Protein AF-A0AAW3TKX4-F1 (afdb_monomer_lite)

Radius of gyration: 21.55 Å; chains: 1; bounding box: 90×30×49 Å

Secondary structure (DSSP, 8-state):
---------------------TTS-HHHHHHHHHHHHHHHHHHHHHHHHHHTTEEEEEEE-GGGGTSPP--EEEETT-SS-EE--SGGGHHHHHHHHHTT--EEEEEEETTEEEEEEEEEEEETTEEEEEEEEES-GGGS-TT--SSS-------EEEETTEEEEEPPPP----

Sequence (174 aa):
MRLLTILAVGFLVLGCSDEYNPFKNKAEKRAEGFLSKHHSSLEHLIKLAEKGKFELVQWIDEDDGKNLPVNVVSMKGTKKKVEVSDGRLDEFISFAKSKGIKLIWFQYFDGVWFVMKAFSYEDSGKRREGYFSFGNPSKTRICHFGEENMGFAMLNESEKNWFMIKCNIPKTGT

Structure (mmCIF, N/CA/C/O backbone):
data_AF-A0AAW3TKX4-F1
#
_entry.id   AF-A0AAW3TKX4-F1
#
loop_
_atom_site.group_PDB
_atom_site.id
_atom_site.type_symbol
_atom_site.label_atom_id
_atom_site.label_alt_id
_atom_site.label_comp_id
_atom_site.label_asym_id
_atom_site.label_entity_id
_atom_site.label_seq_id
_atom_site.pdbx_PDB_ins_code
_atom_site.Cartn_x
_atom_site.Cartn_y
_atom_site.Cartn_z
_atom_site.occupancy
_atom_site.B_iso_or_equiv
_atom_site.auth_seq_id
_atom_site.auth_comp_id
_atom_site.auth_asym_id
_atom_site.auth_atom_id
_atom_site.pdbx_PDB_model_num
ATOM 1 N N . MET A 1 1 ? 71.196 6.753 10.938 1.00 38.47 1 MET A N 1
ATOM 2 C CA . MET A 1 1 ? 70.083 7.717 10.792 1.00 38.47 1 MET A CA 1
ATOM 3 C C . MET A 1 1 ? 68.815 7.070 11.320 1.00 38.47 1 MET A C 1
ATOM 5 O O . MET A 1 1 ? 68.575 5.908 11.023 1.00 38.47 1 MET A O 1
ATOM 9 N N . ARG A 1 2 ? 68.106 7.782 12.200 1.00 36.22 2 ARG A N 1
ATOM 10 C CA . ARG A 1 2 ? 66.891 7.346 12.902 1.00 36.22 2 ARG A CA 1
ATOM 11 C C . ARG A 1 2 ? 65.650 7.482 12.004 1.00 36.22 2 ARG A C 1
ATOM 13 O O . ARG A 1 2 ? 65.621 8.373 11.166 1.00 36.22 2 ARG A O 1
ATOM 20 N N . LEU A 1 3 ? 64.688 6.589 12.260 1.00 39.28 3 LEU A N 1
ATOM 21 C CA . LEU A 1 3 ? 63.237 6.589 12.002 1.00 39.28 3 LEU A CA 1
ATOM 22 C C . LEU A 1 3 ? 62.619 7.695 11.124 1.00 39.28 3 LEU A C 1
ATOM 24 O O . LEU A 1 3 ? 62.741 8.873 11.443 1.00 39.28 3 LEU A O 1
ATOM 28 N N . LEU A 1 4 ? 61.701 7.279 10.241 1.00 41.22 4 LEU A N 1
ATOM 29 C CA . LEU A 1 4 ? 60.321 7.778 10.305 1.00 41.22 4 LEU A CA 1
ATOM 30 C C . LEU A 1 4 ? 59.326 6.753 9.744 1.00 41.22 4 LEU A C 1
ATOM 32 O O . LEU A 1 4 ? 59.302 6.418 8.565 1.00 41.22 4 LEU A O 1
ATOM 36 N N . THR A 1 5 ? 58.545 6.231 10.680 1.00 49.62 5 THR A N 1
ATOM 37 C CA . THR A 1 5 ? 57.372 5.373 10.560 1.00 49.62 5 THR A CA 1
ATOM 38 C C . THR A 1 5 ? 56.255 6.113 9.824 1.00 49.62 5 THR A C 1
ATOM 40 O O . THR A 1 5 ? 55.937 7.240 10.196 1.00 49.62 5 THR A O 1
ATOM 43 N N . ILE A 1 6 ? 55.595 5.470 8.859 1.00 49.91 6 ILE A N 1
ATOM 44 C CA . ILE A 1 6 ? 54.269 5.896 8.390 1.00 49.91 6 ILE A CA 1
ATOM 45 C C . ILE A 1 6 ? 53.312 4.715 8.572 1.00 49.91 6 ILE A C 1
ATOM 47 O O . ILE A 1 6 ? 53.240 3.808 7.748 1.00 49.91 6 ILE A O 1
ATOM 51 N N . LEU A 1 7 ? 52.599 4.726 9.701 1.00 42.16 7 LEU A N 1
ATOM 52 C CA . LEU A 1 7 ? 51.255 4.162 9.796 1.00 42.16 7 LEU A CA 1
ATOM 53 C C . LEU A 1 7 ? 50.310 5.147 9.104 1.00 42.16 7 LEU A C 1
ATOM 55 O O . LEU A 1 7 ? 50.394 6.334 9.403 1.00 42.16 7 LEU A O 1
ATOM 59 N N . ALA A 1 8 ? 49.366 4.659 8.297 1.00 41.78 8 ALA A N 1
ATOM 60 C CA . ALA A 1 8 ? 47.942 4.873 8.572 1.00 41.78 8 ALA A CA 1
ATOM 61 C C . ALA A 1 8 ? 47.034 4.384 7.429 1.00 41.78 8 ALA A C 1
ATOM 63 O O . ALA A 1 8 ? 47.010 4.945 6.342 1.00 41.78 8 ALA A O 1
ATOM 64 N N . VAL A 1 9 ? 46.200 3.404 7.793 1.00 42.78 9 VAL A N 1
ATOM 65 C CA . VAL A 1 9 ? 44.749 3.404 7.554 1.00 42.78 9 VAL A CA 1
ATOM 66 C C . VAL A 1 9 ? 44.294 3.198 6.102 1.00 42.78 9 VAL A C 1
ATOM 68 O O . VAL A 1 9 ? 43.812 4.099 5.424 1.00 42.78 9 VAL A O 1
ATOM 71 N N . GLY A 1 10 ? 44.324 1.936 5.670 1.00 38.53 10 GLY A N 1
ATOM 72 C CA . GLY A 1 10 ? 43.402 1.441 4.649 1.00 38.53 10 GLY A CA 1
ATOM 73 C C . GLY A 1 10 ? 42.054 1.127 5.297 1.00 38.53 10 GLY A C 1
ATOM 74 O O . GLY A 1 10 ? 41.835 0.001 5.740 1.00 38.53 10 GLY A O 1
ATOM 75 N N . PHE A 1 11 ? 41.164 2.118 5.395 1.00 43.59 11 PHE A N 1
ATOM 76 C CA . PHE A 1 11 ? 39.759 1.859 5.713 1.00 43.59 11 PHE A CA 1
ATOM 77 C C . PHE A 1 11 ? 39.122 1.152 4.513 1.00 43.59 11 PHE A C 1
ATOM 79 O O . PHE A 1 11 ? 38.787 1.763 3.501 1.00 43.59 11 PHE A O 1
ATOM 86 N N . LEU A 1 12 ? 38.965 -0.163 4.654 1.00 44.00 12 LEU A N 1
ATOM 87 C CA . LEU A 1 12 ? 37.958 -0.951 3.960 1.00 44.00 12 LEU A CA 1
ATOM 88 C C . LEU A 1 12 ? 36.582 -0.358 4.278 1.00 44.00 12 LEU A C 1
ATOM 90 O O . LEU A 1 12 ? 35.980 -0.666 5.303 1.00 44.00 12 LEU A O 1
ATOM 94 N N . VAL A 1 13 ? 36.080 0.484 3.384 1.00 44.19 13 VAL A N 1
ATOM 95 C CA . VAL A 1 13 ? 34.645 0.709 3.243 1.00 44.19 13 VAL A CA 1
ATOM 96 C C . VAL A 1 13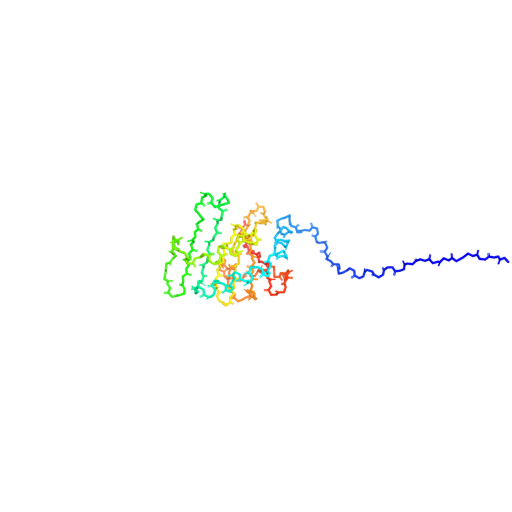 ? 34.297 0.270 1.831 1.00 44.19 13 VAL A C 1
ATOM 98 O O . VAL A 1 13 ? 34.260 1.061 0.893 1.00 44.19 13 VAL A O 1
ATOM 101 N N . LEU A 1 14 ? 34.065 -1.038 1.693 1.00 39.91 14 LEU A N 1
ATOM 102 C CA . LEU A 1 14 ? 33.167 -1.588 0.681 1.00 39.91 14 LEU A CA 1
ATOM 103 C C . LEU A 1 14 ? 31.765 -1.056 1.005 1.00 39.91 14 LEU A C 1
ATOM 105 O O . LEU A 1 14 ? 30.916 -1.758 1.549 1.00 39.91 14 LEU A O 1
ATOM 109 N N . GLY A 1 15 ? 31.557 0.235 0.755 1.00 34.72 15 GLY A N 1
ATOM 110 C CA . GLY A 1 15 ? 30.227 0.791 0.648 1.00 34.72 15 GLY A CA 1
ATOM 111 C C . GLY A 1 15 ? 29.626 0.156 -0.589 1.00 34.72 15 GLY A C 1
ATOM 112 O O . GLY A 1 15 ? 30.176 0.310 -1.679 1.00 34.72 15 GLY A O 1
ATOM 113 N N . CYS A 1 16 ? 28.542 -0.595 -0.405 1.00 35.78 16 CYS A N 1
ATOM 114 C CA . CYS A 1 16 ? 27.625 -0.890 -1.491 1.00 35.78 16 CYS A CA 1
ATOM 115 C C . CYS A 1 16 ? 27.345 0.452 -2.161 1.00 35.78 16 CYS A C 1
ATOM 117 O O . CYS A 1 16 ? 26.780 1.354 -1.542 1.00 35.78 16 CYS A O 1
ATOM 119 N N . SER A 1 17 ? 27.888 0.631 -3.360 1.00 37.16 17 SER A N 1
ATOM 120 C CA . SER A 1 17 ? 27.621 1.804 -4.158 1.00 37.16 17 SER A CA 1
ATOM 121 C C . SER A 1 17 ? 26.151 1.716 -4.523 1.00 37.16 17 SER A C 1
ATOM 123 O O . SER A 1 17 ? 25.791 1.030 -5.479 1.00 37.16 17 SER A O 1
ATOM 125 N N . ASP A 1 18 ? 25.300 2.389 -3.754 1.00 39.00 18 ASP A N 1
ATOM 126 C CA . ASP A 1 18 ? 24.072 2.917 -4.316 1.00 39.00 18 ASP A CA 1
ATOM 127 C C . ASP A 1 18 ? 24.522 3.744 -5.516 1.00 39.00 18 ASP A C 1
ATOM 129 O O . ASP A 1 18 ? 25.098 4.826 -5.364 1.00 39.00 18 ASP A O 1
ATOM 133 N N . GLU A 1 19 ? 24.373 3.180 -6.715 1.00 40.25 19 GLU A N 1
ATOM 134 C CA . GLU A 1 19 ? 24.585 3.897 -7.960 1.00 40.25 19 GLU A CA 1
ATOM 135 C C . GLU A 1 19 ? 23.672 5.117 -7.913 1.00 40.25 19 GLU A C 1
ATOM 137 O O . GLU A 1 19 ? 22.458 5.046 -8.134 1.00 40.25 19 GLU A O 1
ATOM 142 N N . TYR A 1 20 ? 24.259 6.257 -7.553 1.00 40.59 20 TYR A N 1
ATOM 143 C CA . TYR A 1 20 ? 23.586 7.534 -7.584 1.00 40.59 20 TYR A CA 1
ATOM 144 C C . TYR A 1 20 ? 23.217 7.796 -9.039 1.00 40.59 20 TYR A C 1
ATOM 146 O O . TYR A 1 20 ? 24.037 8.250 -9.830 1.00 40.59 20 TYR A O 1
ATOM 154 N N . ASN A 1 21 ? 21.978 7.467 -9.396 1.00 45.09 21 ASN A N 1
ATOM 155 C CA . ASN A 1 21 ? 21.424 7.744 -10.704 1.00 45.09 21 ASN A CA 1
ATOM 156 C C . ASN A 1 21 ? 20.866 9.182 -10.682 1.00 45.09 21 ASN A C 1
ATOM 158 O O . ASN A 1 21 ? 19.810 9.421 -10.077 1.00 45.09 21 ASN A O 1
ATOM 162 N N . PRO A 1 22 ? 21.553 10.163 -11.301 1.00 42.66 22 PRO A N 1
ATOM 163 C CA . PRO A 1 22 ? 21.157 11.571 -11.265 1.00 42.66 22 PRO A CA 1
ATOM 164 C C . PRO A 1 22 ? 19.834 11.850 -11.996 1.00 42.66 22 PRO A C 1
ATOM 166 O O . PRO A 1 22 ? 19.326 12.965 -11.915 1.00 42.66 22 PRO A O 1
ATOM 169 N N . PHE A 1 23 ? 19.246 10.850 -12.661 1.00 48.22 23 PHE A N 1
ATOM 170 C CA . PHE A 1 23 ? 17.996 10.967 -13.412 1.00 48.22 23 PHE A CA 1
ATOM 171 C C . PHE A 1 23 ? 16.742 10.521 -12.636 1.00 48.22 23 PHE A C 1
ATOM 173 O O . PHE A 1 23 ? 15.636 10.629 -13.164 1.00 48.22 23 PHE A O 1
ATOM 180 N N . LYS A 1 24 ? 16.859 10.057 -11.380 1.00 58.22 24 LYS A N 1
ATOM 181 C CA . LYS A 1 24 ? 15.678 9.789 -10.531 1.00 58.22 24 LYS A CA 1
ATOM 182 C C . LYS A 1 24 ? 15.076 11.102 -10.024 1.00 58.22 24 LYS A C 1
ATOM 184 O O . LYS A 1 24 ? 15.745 11.864 -9.319 1.00 58.22 24 LYS A O 1
ATOM 189 N N . ASN A 1 25 ? 13.802 11.364 -10.330 1.00 70.19 25 ASN A N 1
ATOM 190 C CA . ASN A 1 25 ? 13.125 12.566 -9.836 1.00 70.19 25 ASN A CA 1
ATOM 191 C C . ASN A 1 25 ? 12.991 12.549 -8.292 1.00 70.19 25 ASN A C 1
ATOM 193 O O . ASN A 1 25 ? 13.010 11.503 -7.639 1.00 70.19 25 ASN A O 1
ATOM 197 N N . LYS A 1 26 ? 12.845 13.731 -7.677 1.00 79.69 26 LYS A N 1
ATOM 198 C CA . LYS A 1 26 ? 12.749 13.910 -6.209 1.00 79.69 26 LYS A CA 1
ATOM 199 C C . LYS A 1 26 ? 11.619 13.097 -5.563 1.00 79.69 26 LYS A C 1
ATOM 201 O O . LYS A 1 26 ? 11.641 12.853 -4.357 1.00 79.69 26 LYS A O 1
ATOM 206 N N . ALA A 1 27 ? 10.588 12.737 -6.318 1.00 79.00 27 ALA A N 1
ATOM 207 C CA . ALA A 1 27 ? 9.481 11.963 -5.789 1.00 79.00 27 ALA A CA 1
ATOM 208 C C . ALA A 1 27 ? 9.821 10.473 -5.666 1.00 79.00 27 ALA A C 1
ATOM 210 O O . ALA A 1 27 ? 9.504 9.891 -4.636 1.00 79.00 27 ALA A O 1
ATOM 211 N N . GLU A 1 28 ? 10.555 9.906 -6.624 1.00 79.38 28 GLU A N 1
ATOM 212 C CA . GLU A 1 28 ? 11.053 8.526 -6.557 1.00 79.38 28 GLU A CA 1
ATOM 213 C C . GLU A 1 28 ? 11.964 8.316 -5.343 1.00 79.38 28 GLU A C 1
ATOM 215 O O . GLU A 1 28 ? 11.722 7.411 -4.555 1.00 79.38 28 GLU A O 1
ATOM 220 N N . LYS A 1 29 ? 12.918 9.223 -5.091 1.00 83.50 29 LYS A N 1
ATOM 221 C CA . LYS A 1 29 ? 13.785 9.140 -3.896 1.00 83.50 29 LYS A CA 1
ATOM 222 C C . LYS A 1 29 ? 13.000 9.196 -2.579 1.00 83.50 29 LYS A C 1
ATOM 224 O O . LYS A 1 29 ? 13.341 8.523 -1.611 1.00 83.50 29 LYS A O 1
ATOM 229 N N . ARG A 1 30 ? 11.937 10.008 -2.522 1.00 85.69 30 ARG A N 1
ATOM 230 C CA . ARG A 1 30 ? 11.050 10.068 -1.345 1.00 85.69 30 ARG A CA 1
ATOM 231 C C . ARG A 1 30 ? 10.244 8.783 -1.181 1.00 85.69 30 ARG A C 1
ATOM 233 O O . ARG A 1 30 ? 10.027 8.362 -0.051 1.00 85.69 30 ARG A O 1
ATOM 240 N N . ALA A 1 31 ? 9.817 8.183 -2.287 1.00 86.56 31 ALA A N 1
ATOM 241 C CA . ALA A 1 31 ? 9.095 6.921 -2.299 1.00 86.56 31 ALA A CA 1
ATOM 242 C C . ALA A 1 31 ? 9.984 5.764 -1.815 1.00 86.56 31 ALA A C 1
ATOM 244 O O . ALA A 1 31 ? 9.568 5.019 -0.935 1.00 86.56 31 ALA A O 1
ATOM 245 N N . GLU A 1 32 ? 11.221 5.679 -2.309 1.00 86.81 32 GLU A N 1
ATOM 246 C CA . GLU A 1 32 ? 12.232 4.712 -1.853 1.00 86.81 32 GLU A CA 1
ATOM 247 C C . GLU A 1 32 ? 12.493 4.857 -0.351 1.00 86.81 32 GLU A C 1
ATOM 249 O O . GLU A 1 32 ? 12.387 3.885 0.391 1.00 86.81 32 GLU A O 1
ATOM 254 N N . GLY A 1 33 ? 12.733 6.084 0.125 1.00 88.81 33 GLY A N 1
ATOM 255 C CA . GLY A 1 33 ? 12.938 6.340 1.552 1.00 88.81 33 GLY A CA 1
ATOM 256 C C . GLY A 1 33 ? 11.716 6.005 2.416 1.00 88.81 33 GLY A C 1
ATOM 257 O O . GLY A 1 33 ? 11.864 5.482 3.519 1.00 88.81 33 GLY A O 1
ATOM 258 N N . PHE A 1 34 ? 10.500 6.268 1.927 1.00 90.00 34 PHE A N 1
ATOM 259 C CA . PHE A 1 34 ? 9.273 5.866 2.617 1.00 90.00 34 PHE A CA 1
ATOM 260 C C . PHE A 1 34 ? 9.162 4.342 2.704 1.00 90.00 34 PHE A C 1
ATOM 262 O O . PHE A 1 34 ? 8.890 3.809 3.779 1.00 90.00 34 PHE A O 1
ATOM 269 N N . LEU A 1 35 ? 9.390 3.645 1.592 1.00 90.75 35 LEU A N 1
ATOM 270 C CA . LEU A 1 35 ? 9.297 2.195 1.534 1.00 90.75 35 LEU A CA 1
ATOM 271 C C . LEU A 1 35 ? 10.361 1.536 2.416 1.00 90.75 35 LEU A C 1
ATOM 273 O O . LEU A 1 35 ? 10.002 0.730 3.266 1.00 90.75 35 LEU A O 1
ATOM 277 N N . SER A 1 36 ? 11.622 1.956 2.327 1.00 90.38 36 SER A N 1
ATOM 278 C CA . SER A 1 36 ? 12.700 1.455 3.190 1.00 90.38 36 SER A CA 1
ATOM 279 C C . SER A 1 36 ? 12.420 1.700 4.680 1.00 90.38 36 SER A C 1
ATOM 281 O O . SER A 1 36 ? 12.689 0.860 5.533 1.00 90.38 36 SER A O 1
ATOM 283 N N . LYS A 1 37 ? 11.759 2.811 5.029 1.00 91.94 37 LYS A N 1
ATOM 284 C CA . LYS A 1 37 ? 11.342 3.075 6.414 1.00 91.94 37 LYS A CA 1
ATOM 285 C C . LYS A 1 37 ? 10.159 2.210 6.874 1.00 91.94 37 LYS A C 1
ATOM 287 O O . LYS A 1 37 ? 10.060 1.895 8.061 1.00 91.94 37 LYS A O 1
ATOM 292 N N . HIS A 1 38 ? 9.228 1.874 5.981 1.00 93.81 38 HIS A N 1
ATOM 293 C CA . HIS A 1 38 ? 7.919 1.329 6.357 1.00 93.81 38 HIS A CA 1
ATOM 294 C C . HIS A 1 38 ? 7.616 -0.085 5.834 1.00 93.81 38 HIS A C 1
ATOM 296 O O . HIS A 1 38 ? 6.588 -0.628 6.232 1.00 93.81 38 HIS A O 1
ATOM 302 N N . HIS A 1 39 ? 8.475 -0.720 5.028 1.00 93.31 39 HIS A N 1
ATOM 303 C CA . HIS A 1 39 ? 8.197 -2.002 4.355 1.00 93.31 39 HIS A CA 1
ATOM 304 C C . HIS A 1 39 ? 7.666 -3.083 5.315 1.00 93.31 39 HIS A C 1
ATOM 306 O O . HIS A 1 39 ? 6.573 -3.605 5.109 1.00 93.31 39 HIS A O 1
ATOM 312 N N . SER A 1 40 ? 8.343 -3.320 6.445 1.00 94.38 40 SER A N 1
ATOM 313 C CA . SER A 1 40 ? 7.909 -4.296 7.461 1.00 94.38 40 SER A CA 1
ATOM 314 C C . SER A 1 40 ? 6.537 -3.964 8.068 1.00 94.38 40 SER A C 1
ATOM 316 O O . SER A 1 40 ? 5.757 -4.852 8.408 1.00 94.38 40 SER A O 1
ATOM 318 N N . SER A 1 41 ? 6.224 -2.672 8.209 1.00 95.81 41 SER A N 1
ATOM 319 C CA . SER A 1 41 ? 4.920 -2.219 8.710 1.00 95.81 41 SER A CA 1
ATOM 320 C C . SER A 1 41 ? 3.826 -2.394 7.654 1.00 95.81 41 SER A C 1
ATOM 322 O O . SER A 1 41 ? 2.719 -2.806 7.987 1.00 95.81 41 SER A O 1
ATOM 324 N N . LEU A 1 42 ? 4.133 -2.133 6.382 1.00 95.38 42 LEU A N 1
ATOM 325 C CA . LEU A 1 42 ? 3.212 -2.351 5.267 1.00 95.38 42 LEU A CA 1
ATOM 326 C C . LEU A 1 42 ? 2.901 -3.844 5.084 1.00 95.38 42 LEU A C 1
ATOM 328 O O . LEU A 1 42 ? 1.741 -4.202 4.914 1.00 95.38 42 LEU A O 1
ATOM 332 N N . GLU A 1 43 ? 3.896 -4.725 5.216 1.00 95.62 43 GLU A N 1
ATOM 333 C CA . GLU A 1 43 ? 3.683 -6.181 5.212 1.00 95.62 43 GLU A CA 1
ATOM 334 C C . GLU A 1 43 ? 2.766 -6.638 6.348 1.00 95.62 43 GLU A C 1
ATOM 336 O O . GLU A 1 43 ? 1.921 -7.515 6.169 1.00 95.62 43 GLU A O 1
ATOM 341 N N . HIS A 1 44 ? 2.912 -6.049 7.535 1.00 96.06 44 HIS A N 1
ATOM 342 C CA . HIS A 1 44 ? 2.026 -6.362 8.649 1.00 96.06 44 HIS A CA 1
ATOM 343 C C . HIS A 1 44 ? 0.591 -5.895 8.380 1.00 96.06 44 HIS A C 1
ATOM 345 O O . HIS A 1 44 ? -0.355 -6.636 8.635 1.00 96.06 44 HIS A O 1
ATOM 351 N N . LEU A 1 45 ? 0.418 -4.704 7.804 1.00 95.19 45 LEU A N 1
ATOM 352 C CA . LEU A 1 45 ? -0.897 -4.207 7.406 1.00 95.19 45 LEU A CA 1
ATOM 353 C C . LEU A 1 45 ? -1.552 -5.080 6.326 1.00 95.19 45 LEU A C 1
ATOM 355 O O . LEU A 1 45 ? -2.755 -5.319 6.395 1.00 95.19 45 LEU A O 1
ATOM 359 N N . ILE A 1 46 ? -0.772 -5.613 5.381 1.00 95.31 46 ILE A N 1
ATOM 360 C CA . ILE A 1 46 ? -1.241 -6.614 4.411 1.00 95.31 46 ILE A CA 1
ATOM 361 C C . ILE A 1 46 ? -1.784 -7.853 5.138 1.00 95.31 46 ILE A C 1
ATOM 363 O O . ILE A 1 46 ? -2.906 -8.275 4.871 1.00 95.31 46 ILE A O 1
ATOM 367 N N . LYS A 1 47 ? -1.054 -8.390 6.123 1.00 95.31 47 LYS A N 1
ATOM 368 C CA . LYS A 1 47 ? -1.515 -9.544 6.920 1.00 95.31 47 LYS A CA 1
ATOM 369 C C . LYS A 1 47 ? -2.797 -9.243 7.699 1.00 95.31 47 LYS A C 1
ATOM 371 O O . LYS A 1 47 ? -3.668 -10.105 7.806 1.00 95.31 47 LYS A O 1
ATOM 376 N N . LEU A 1 48 ? -2.937 -8.028 8.233 1.00 94.38 48 LEU A N 1
ATOM 377 C CA . LEU A 1 48 ? -4.179 -7.587 8.875 1.00 94.38 48 LEU A CA 1
ATOM 378 C C . LEU A 1 48 ? -5.334 -7.520 7.868 1.00 94.38 48 LEU A C 1
ATOM 380 O O . LEU A 1 48 ? -6.443 -7.952 8.184 1.00 94.38 48 LEU A O 1
ATOM 384 N N . ALA A 1 49 ? -5.075 -7.048 6.645 1.00 93.19 49 ALA A N 1
ATOM 385 C CA . ALA A 1 49 ? -6.078 -7.025 5.590 1.00 93.19 49 ALA A CA 1
ATOM 386 C C . ALA A 1 49 ? -6.534 -8.438 5.189 1.00 93.19 49 ALA A C 1
ATOM 388 O O . ALA A 1 49 ? -7.734 -8.698 5.081 1.00 93.19 49 ALA A O 1
ATOM 389 N N . GLU A 1 50 ? -5.594 -9.374 5.063 1.00 93.88 50 GLU A N 1
ATOM 390 C CA . GLU A 1 50 ? -5.869 -10.786 4.780 1.00 93.88 50 GLU A CA 1
ATOM 391 C C . GLU A 1 50 ? -6.664 -11.459 5.906 1.00 93.88 50 GLU A C 1
ATOM 393 O O . GLU A 1 50 ? -7.654 -12.145 5.639 1.00 93.88 50 GLU A O 1
ATOM 398 N N . LYS A 1 51 ? -6.296 -11.207 7.170 1.00 93.19 51 LYS A N 1
ATOM 399 C CA . LYS A 1 51 ? -7.040 -11.662 8.359 1.00 93.19 51 LYS A CA 1
ATOM 400 C C . LYS A 1 51 ? -8.485 -11.149 8.341 1.00 93.19 51 LYS A C 1
ATOM 402 O O . LYS A 1 51 ? -9.407 -11.908 8.638 1.00 93.19 51 LYS A O 1
ATOM 407 N N . GLY A 1 52 ? -8.683 -9.891 7.941 1.00 90.00 52 GLY A N 1
ATOM 408 C CA . GLY A 1 52 ? -9.995 -9.262 7.759 1.00 90.00 52 GLY A CA 1
ATOM 409 C C . GLY A 1 52 ? -10.753 -9.694 6.497 1.00 90.00 52 GLY A C 1
ATOM 410 O O . GLY A 1 52 ? -11.903 -9.296 6.312 1.00 90.00 52 GLY A O 1
ATOM 411 N N . LYS A 1 53 ? -10.147 -10.528 5.636 1.00 91.62 53 LYS A N 1
ATOM 412 C CA . LYS A 1 53 ? -10.679 -10.944 4.324 1.00 91.62 53 LYS A CA 1
ATOM 413 C C . LYS A 1 53 ? -10.985 -9.762 3.393 1.00 91.62 53 LYS A C 1
ATOM 415 O O . LYS A 1 53 ? -11.919 -9.823 2.585 1.00 91.62 53 LYS A O 1
ATOM 420 N N . PHE A 1 54 ? -10.210 -8.688 3.511 1.00 90.94 54 PHE A N 1
ATOM 421 C CA . PHE A 1 54 ? -10.293 -7.538 2.622 1.00 90.94 54 PHE A CA 1
ATOM 422 C C . PHE A 1 54 ? -9.500 -7.808 1.340 1.00 90.94 54 PHE A C 1
ATOM 424 O O . PHE A 1 54 ? -8.425 -8.396 1.371 1.00 90.94 54 PHE A O 1
ATOM 431 N N . GLU A 1 55 ? -10.031 -7.355 0.211 1.00 91.25 55 GLU A N 1
ATOM 432 C CA . GLU A 1 55 ? -9.347 -7.308 -1.091 1.00 91.25 55 GLU A CA 1
ATOM 433 C C . GLU A 1 55 ? -9.044 -5.862 -1.505 1.00 91.25 55 GLU A C 1
ATOM 435 O O . GLU A 1 55 ? -8.241 -5.610 -2.397 1.00 91.25 55 GLU A O 1
ATOM 440 N N . LEU A 1 56 ? -9.672 -4.892 -0.841 1.00 90.56 56 LEU A N 1
ATOM 441 C CA . LEU A 1 56 ? -9.344 -3.479 -0.946 1.00 90.56 56 LEU A CA 1
ATOM 442 C C . LEU A 1 56 ? -9.500 -2.845 0.428 1.00 90.56 56 LEU A C 1
ATOM 444 O O . LEU A 1 56 ? -10.507 -3.083 1.094 1.00 90.56 56 LEU A O 1
ATOM 448 N N . VAL A 1 57 ? -8.530 -2.023 0.810 1.00 90.62 57 VAL A N 1
ATOM 449 C CA . VAL A 1 57 ? -8.597 -1.125 1.964 1.00 90.62 57 VAL A CA 1
ATOM 450 C C . VAL A 1 57 ? -8.076 0.226 1.505 1.00 90.62 57 VAL A C 1
ATOM 452 O O . VAL A 1 57 ? -6.919 0.340 1.117 1.00 90.62 57 VAL A O 1
ATOM 455 N N . GLN A 1 58 ? -8.914 1.250 1.533 1.00 88.81 58 GLN A N 1
ATOM 456 C CA . GLN A 1 58 ? -8.509 2.636 1.348 1.00 88.81 58 GLN A CA 1
ATOM 457 C C . GLN A 1 58 ? -8.699 3.348 2.678 1.00 88.81 58 GLN A C 1
ATOM 459 O O . GLN A 1 58 ? -9.795 3.322 3.234 1.00 88.81 58 GLN A O 1
ATOM 464 N N . TRP A 1 59 ? -7.623 3.953 3.168 1.00 86.38 59 TRP A N 1
ATOM 465 C CA . TRP A 1 59 ? -7.601 4.718 4.400 1.00 86.38 59 TRP A CA 1
ATOM 466 C C . TRP A 1 59 ? -6.840 6.024 4.186 1.00 86.38 59 TRP A C 1
ATOM 468 O O . TRP A 1 59 ? -5.696 6.030 3.719 1.00 86.38 59 TRP A O 1
ATOM 478 N N . ILE A 1 60 ? -7.495 7.130 4.526 1.00 78.25 60 ILE A N 1
ATOM 479 C CA . ILE A 1 60 ? -6.957 8.483 4.402 1.00 78.25 60 ILE A CA 1
ATOM 480 C C . ILE A 1 60 ? -7.188 9.183 5.735 1.00 78.25 60 ILE A C 1
ATOM 482 O O . ILE A 1 60 ? -8.321 9.528 6.042 1.00 78.25 60 ILE A O 1
ATOM 486 N N . ASP A 1 61 ? -6.134 9.387 6.520 1.00 73.69 61 ASP A N 1
ATOM 487 C CA . ASP A 1 61 ? -6.193 10.170 7.756 1.00 73.69 61 ASP A CA 1
ATOM 488 C C . ASP A 1 61 ? -6.043 11.659 7.427 1.00 73.69 61 ASP A C 1
ATOM 490 O O . ASP A 1 61 ? -4.935 12.207 7.420 1.00 73.69 61 ASP A O 1
ATOM 494 N N . GLU A 1 62 ? -7.152 12.312 7.081 1.00 66.38 62 GLU A N 1
ATOM 495 C CA . GLU A 1 62 ? -7.171 13.766 6.934 1.00 66.38 62 GLU A CA 1
ATOM 496 C C . GLU A 1 62 ? -7.133 14.421 8.328 1.00 66.38 62 GLU A C 1
ATOM 498 O O . GLU A 1 62 ? -7.939 14.121 9.211 1.00 66.38 62 GLU A O 1
ATOM 503 N N . ASP A 1 63 ? -6.165 15.319 8.533 1.00 64.62 63 ASP A N 1
ATOM 504 C CA . ASP A 1 63 ? -6.035 16.156 9.733 1.00 64.62 63 ASP A CA 1
ATOM 505 C C . ASP A 1 63 ? -5.922 15.407 11.080 1.00 64.62 63 ASP A C 1
ATOM 507 O O . ASP A 1 63 ? -6.578 15.766 12.060 1.00 64.62 63 ASP A O 1
ATOM 511 N N . ASP A 1 64 ? -5.061 14.382 11.162 1.00 62.19 64 ASP A N 1
ATOM 512 C CA . ASP A 1 64 ? -4.780 13.615 12.397 1.00 62.19 64 ASP A CA 1
ATOM 513 C C . ASP A 1 64 ? -6.042 12.995 13.042 1.00 62.19 64 ASP A C 1
ATOM 515 O O . ASP A 1 64 ? -6.140 12.843 14.264 1.00 62.19 64 ASP A O 1
ATOM 519 N N . GLY A 1 65 ? -7.024 12.632 12.215 1.00 55.38 65 GLY A N 1
ATOM 520 C CA . GLY A 1 65 ? -8.282 12.015 12.626 1.00 55.38 65 GLY A CA 1
ATOM 521 C C . GLY A 1 65 ? -9.383 13.006 12.993 1.00 55.38 65 GLY A C 1
ATOM 522 O O . GLY A 1 65 ? -10.387 12.589 13.570 1.00 55.38 65 GLY A O 1
ATOM 523 N N . LYS A 1 66 ? -9.211 14.304 12.697 1.00 55.16 66 LYS A N 1
ATOM 524 C CA . LYS A 1 66 ? -10.264 15.319 12.884 1.00 55.16 66 LYS A CA 1
ATOM 525 C C . LYS A 1 66 ? -11.354 15.233 11.820 1.00 55.16 66 LYS A C 1
ATOM 527 O O . LYS A 1 66 ? -12.518 15.449 12.150 1.00 55.16 66 LYS A O 1
ATOM 532 N N . ASN A 1 67 ? -10.991 14.882 10.588 1.00 53.12 67 ASN A N 1
ATOM 533 C CA . ASN A 1 67 ? -11.944 14.473 9.565 1.00 53.12 67 ASN A CA 1
ATOM 534 C C . ASN A 1 67 ? -12.003 12.946 9.563 1.00 53.12 67 ASN A C 1
ATOM 536 O O . ASN A 1 67 ? -10.973 12.278 9.681 1.00 53.12 67 ASN A O 1
ATOM 540 N N . LEU A 1 68 ? -13.216 12.388 9.497 1.00 53.78 68 LEU A N 1
ATOM 541 C CA . LEU A 1 68 ? -13.398 10.940 9.484 1.00 53.78 68 LEU A CA 1
ATOM 542 C C . LEU A 1 68 ? -12.582 10.364 8.326 1.00 53.78 68 LEU A C 1
ATOM 544 O O . LEU A 1 68 ? -12.772 10.800 7.186 1.00 53.78 68 LEU A O 1
ATOM 548 N N . PRO A 1 69 ? -11.677 9.410 8.589 1.00 61.62 69 PRO A N 1
ATOM 549 C CA . PRO A 1 69 ? -10.915 8.828 7.513 1.00 61.62 69 PRO A CA 1
ATOM 550 C C . PRO A 1 69 ? -11.877 8.160 6.535 1.00 61.62 69 PRO A C 1
ATOM 552 O O . PRO A 1 69 ? -12.776 7.420 6.943 1.00 61.62 69 PRO A O 1
ATOM 555 N N . VAL A 1 70 ? -11.709 8.434 5.239 1.00 61.00 70 VAL A N 1
ATOM 556 C CA . VAL A 1 70 ? -12.486 7.746 4.204 1.00 61.00 70 VAL A CA 1
ATOM 557 C C . VAL A 1 70 ? -12.026 6.292 4.199 1.00 61.00 70 VAL A C 1
ATOM 559 O O . VAL A 1 70 ? -10.982 5.958 3.639 1.00 61.00 70 VAL A O 1
ATOM 562 N N . ASN A 1 71 ? -12.805 5.453 4.878 1.00 76.44 71 ASN A N 1
ATOM 563 C CA . ASN A 1 71 ? -12.525 4.052 5.151 1.00 76.44 71 ASN A CA 1
ATOM 564 C C . ASN A 1 71 ? -13.309 3.182 4.181 1.00 76.44 71 ASN A C 1
ATOM 566 O O . ASN A 1 71 ? -14.406 2.723 4.494 1.00 76.44 71 ASN A O 1
ATOM 570 N N . VAL A 1 72 ? -12.781 2.962 2.984 1.00 83.56 72 VAL A N 1
ATOM 571 C CA . VAL A 1 72 ? -13.464 2.114 2.002 1.00 83.56 72 VAL A CA 1
ATOM 572 C C . VAL A 1 72 ? -12.845 0.731 2.020 1.00 83.56 72 VAL A C 1
ATOM 574 O O . VAL A 1 72 ? -11.633 0.592 1.863 1.00 83.56 72 VAL A O 1
ATOM 577 N N . VAL A 1 73 ? -13.678 -0.303 2.141 1.00 86.62 73 VAL A N 1
ATOM 578 C CA . VAL A 1 73 ? -13.240 -1.691 1.965 1.00 86.62 73 VAL A CA 1
ATOM 579 C C . VAL A 1 73 ? -14.003 -2.395 0.855 1.00 86.62 73 VAL A C 1
ATOM 581 O O . VAL A 1 73 ? -15.160 -2.090 0.571 1.00 86.62 73 VAL A O 1
ATOM 584 N N . SER A 1 74 ? -13.352 -3.382 0.250 1.00 86.00 74 SER A N 1
ATOM 585 C CA . SER A 1 74 ? -14.008 -4.453 -0.501 1.00 86.00 74 SER A CA 1
ATOM 586 C C . SER A 1 74 ? -13.649 -5.766 0.169 1.00 86.00 74 SER A C 1
ATOM 588 O O . SER A 1 74 ? -12.473 -6.013 0.432 1.00 86.00 74 SER A O 1
ATOM 590 N N . MET A 1 75 ? -14.642 -6.603 0.456 1.00 85.31 75 MET A N 1
ATOM 591 C CA . MET A 1 75 ? -14.421 -7.917 1.057 1.00 85.31 75 MET A CA 1
ATOM 592 C C . MET A 1 75 ? -14.490 -9.006 -0.005 1.00 85.31 75 MET A C 1
ATOM 594 O O . MET A 1 75 ? -15.274 -8.909 -0.956 1.00 85.31 75 MET A O 1
ATOM 598 N N . LYS A 1 76 ? -13.730 -10.079 0.197 1.00 83.69 76 LYS A N 1
ATOM 599 C CA . LYS A 1 76 ? -13.760 -11.235 -0.697 1.00 83.69 76 LYS A CA 1
ATOM 600 C C . LYS A 1 76 ? -15.180 -11.784 -0.841 1.00 83.69 76 LYS A C 1
ATOM 602 O O . LYS A 1 76 ? -15.846 -12.084 0.148 1.00 83.69 76 LYS A O 1
ATOM 607 N N . GLY A 1 77 ? -15.637 -11.911 -2.086 1.00 79.69 77 GLY A N 1
ATOM 608 C CA . GLY A 1 77 ? -16.984 -12.390 -2.422 1.00 79.69 77 GLY A CA 1
ATOM 609 C C . GLY A 1 77 ? -18.080 -11.317 -2.406 1.00 79.69 77 GLY A C 1
ATOM 610 O O . GLY A 1 77 ? -19.224 -11.616 -2.746 1.00 79.69 77 GLY A O 1
ATOM 611 N N . THR A 1 78 ? -17.756 -10.064 -2.070 1.00 80.00 78 THR A N 1
ATOM 612 C CA . THR A 1 78 ? -18.694 -8.936 -2.173 1.00 80.00 78 THR A CA 1
ATOM 613 C C . THR A 1 78 ? -18.516 -8.187 -3.496 1.00 80.00 78 THR A C 1
ATOM 615 O O . THR A 1 78 ? -17.403 -7.984 -3.965 1.00 80.00 78 THR A O 1
ATOM 618 N N . LYS A 1 79 ? -19.625 -7.763 -4.121 1.00 74.06 79 LYS A N 1
ATOM 619 C CA . LYS A 1 79 ? -19.597 -6.998 -5.387 1.00 74.06 79 LYS A CA 1
ATOM 620 C C . LYS A 1 79 ? -19.484 -5.480 -5.202 1.00 74.06 79 LYS A C 1
ATOM 622 O O . LYS A 1 79 ? -19.442 -4.756 -6.192 1.00 74.06 79 LYS A O 1
ATOM 627 N N . LYS A 1 80 ? -19.526 -4.974 -3.966 1.00 79.31 80 LYS A N 1
ATOM 628 C CA . LYS A 1 80 ? -19.620 -3.537 -3.682 1.00 79.31 80 LYS A CA 1
ATOM 629 C C . LYS A 1 80 ? -18.561 -3.117 -2.677 1.00 79.31 80 LYS A C 1
ATOM 631 O O . LYS A 1 80 ? -18.339 -3.803 -1.686 1.00 79.31 80 LYS A O 1
ATOM 636 N N . LYS A 1 81 ? -17.977 -1.947 -2.929 1.00 83.00 81 LYS A N 1
ATOM 637 C CA . LYS A 1 81 ? -17.199 -1.210 -1.938 1.00 83.00 81 LYS A CA 1
ATOM 638 C C . LYS A 1 81 ? -18.141 -0.689 -0.857 1.00 83.00 81 LYS A C 1
ATOM 640 O O . LYS A 1 81 ? -19.239 -0.234 -1.177 1.00 83.00 81 LYS A O 1
ATOM 645 N N . VAL A 1 82 ? -17.713 -0.763 0.393 1.00 80.50 82 VAL A N 1
ATOM 646 C CA . VAL A 1 82 ? -18.486 -0.314 1.551 1.00 80.50 82 VAL A CA 1
ATOM 647 C C . VAL A 1 82 ? -17.657 0.720 2.295 1.00 80.50 82 VAL A C 1
ATOM 649 O O . VAL A 1 82 ? -16.488 0.472 2.588 1.00 80.50 82 VAL A O 1
ATOM 652 N N . GLU A 1 83 ? -18.258 1.873 2.569 1.00 81.31 83 GLU A N 1
ATOM 653 C CA . GLU A 1 83 ? -17.723 2.827 3.536 1.00 81.31 83 GLU A CA 1
ATOM 654 C C . GLU A 1 83 ? -17.938 2.264 4.943 1.00 81.31 83 GLU A C 1
ATOM 656 O O . GLU A 1 83 ? -19.025 1.788 5.280 1.00 81.31 83 GLU A O 1
ATOM 661 N N . VAL A 1 84 ? -16.876 2.236 5.736 1.00 71.38 84 VAL A N 1
ATOM 662 C CA . VAL A 1 84 ? -16.836 1.531 7.013 1.00 71.38 84 VAL A CA 1
ATOM 663 C C . VAL A 1 84 ? -16.923 2.539 8.152 1.00 71.38 84 VAL A C 1
ATOM 665 O O . VAL A 1 84 ? -16.002 3.326 8.363 1.00 71.38 84 VAL A O 1
ATOM 668 N N . SER A 1 85 ? -18.024 2.474 8.901 1.00 68.88 85 SER A N 1
ATOM 669 C CA . SER A 1 85 ? -18.253 3.230 10.140 1.00 68.88 85 SER A CA 1
ATOM 670 C C . SER A 1 85 ? -18.231 2.358 11.405 1.00 68.88 85 SER A C 1
ATOM 672 O O . SER A 1 85 ? -18.274 2.884 12.513 1.00 68.88 85 SER A O 1
ATOM 674 N N . ASP A 1 86 ? -18.159 1.035 11.259 1.00 64.56 86 ASP A N 1
ATOM 675 C CA . ASP A 1 86 ? -18.044 0.052 12.337 1.00 64.56 86 ASP A CA 1
ATOM 676 C C . ASP A 1 86 ? -16.586 -0.423 12.488 1.00 64.56 86 ASP A C 1
ATOM 678 O O . ASP A 1 86 ? -15.832 -0.448 11.519 1.00 64.56 86 ASP A O 1
ATOM 682 N N . GLY A 1 87 ? -16.171 -0.806 13.700 1.00 76.31 87 GLY A N 1
ATOM 683 C CA . GLY A 1 87 ? -14.766 -1.033 14.099 1.00 76.31 87 GLY A CA 1
ATOM 684 C C . GLY A 1 87 ? -13.981 -2.155 13.390 1.00 76.31 87 GLY A C 1
ATOM 685 O O . GLY A 1 87 ? -12.947 -2.615 13.870 1.00 76.31 87 GLY A O 1
ATOM 686 N N . ARG A 1 88 ? -14.438 -2.625 12.224 1.00 80.56 88 ARG A N 1
ATOM 687 C CA . ARG A 1 88 ? -13.791 -3.646 11.381 1.00 80.56 88 ARG A CA 1
ATOM 688 C C . ARG A 1 88 ? -12.356 -3.298 10.985 1.00 80.56 88 ARG A C 1
ATOM 690 O O . ARG A 1 88 ? -11.581 -4.204 10.688 1.00 80.56 88 ARG A O 1
ATOM 697 N N . LEU A 1 89 ? -12.014 -2.011 10.951 1.00 85.56 89 LEU A N 1
ATOM 698 C CA . LEU A 1 89 ? -10.669 -1.529 10.640 1.00 85.56 89 LEU A CA 1
ATOM 699 C C . LEU A 1 89 ? -9.882 -1.081 11.877 1.00 85.56 89 LEU A C 1
ATOM 701 O O . LEU A 1 89 ? -8.763 -0.613 11.706 1.00 85.56 89 LEU A O 1
ATOM 705 N N . ASP A 1 90 ? -10.399 -1.236 13.098 1.00 86.25 90 ASP A N 1
ATOM 706 C CA . ASP A 1 90 ? -9.771 -0.667 14.299 1.00 86.25 90 ASP A CA 1
ATOM 707 C C . ASP A 1 90 ? -8.337 -1.167 14.492 1.00 86.25 90 ASP A C 1
ATOM 709 O O . ASP A 1 90 ? -7.418 -0.362 14.603 1.00 86.25 90 ASP A O 1
ATOM 713 N N . GLU A 1 91 ? -8.108 -2.483 14.431 1.00 89.31 91 GLU A N 1
ATOM 714 C CA . GLU A 1 91 ? -6.762 -3.068 14.559 1.00 89.31 91 GLU A CA 1
ATOM 715 C C . GLU A 1 91 ? -5.812 -2.545 13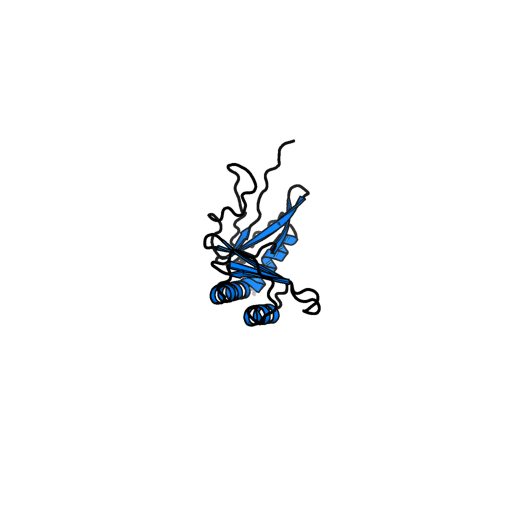.465 1.00 89.31 91 GLU A C 1
ATOM 717 O O . GLU A 1 91 ? -4.665 -2.184 13.736 1.00 89.31 91 GLU A O 1
ATOM 722 N N . PHE A 1 92 ? -6.310 -2.444 12.231 1.00 90.12 92 PHE A N 1
ATOM 723 C CA . PHE A 1 92 ? -5.558 -1.959 11.076 1.00 90.12 92 PHE A CA 1
ATOM 724 C C . PHE A 1 92 ? -5.189 -0.472 11.221 1.00 90.12 92 PHE A C 1
ATOM 726 O O . PHE A 1 92 ? -4.028 -0.098 11.046 1.00 90.12 92 PHE A O 1
ATOM 733 N N . ILE A 1 93 ? -6.157 0.368 11.595 1.00 87.25 93 ILE A N 1
ATOM 734 C CA . ILE A 1 93 ? -5.992 1.813 11.788 1.00 87.25 93 ILE A CA 1
ATOM 735 C C . ILE A 1 93 ? -5.078 2.083 12.985 1.00 87.25 93 ILE A C 1
ATOM 737 O O . ILE A 1 93 ? -4.131 2.861 12.866 1.00 87.25 93 ILE A O 1
ATOM 741 N N . SER A 1 94 ? -5.309 1.427 14.125 1.00 88.88 94 SER A N 1
ATOM 742 C CA . SER A 1 94 ? -4.468 1.556 15.319 1.00 88.88 94 SER A CA 1
ATOM 743 C C . SER A 1 94 ? -3.018 1.189 15.022 1.00 88.88 94 SER A C 1
ATOM 745 O O . SER A 1 94 ? -2.104 1.917 15.421 1.00 88.88 94 SER A O 1
ATOM 747 N N . PHE A 1 95 ? -2.788 0.107 14.271 1.00 92.69 95 PHE A N 1
ATOM 748 C CA . PHE A 1 95 ? -1.441 -0.269 13.866 1.00 92.69 95 PHE A CA 1
ATOM 749 C C . PHE A 1 95 ? -0.815 0.784 12.941 1.00 92.69 95 PHE A C 1
ATOM 751 O O . PHE A 1 95 ? 0.291 1.244 13.233 1.00 92.69 95 PHE A O 1
ATOM 758 N N . ALA A 1 96 ? -1.510 1.223 11.884 1.00 91.19 96 ALA A N 1
ATOM 759 C CA . ALA A 1 96 ? -1.006 2.243 10.956 1.00 91.19 96 A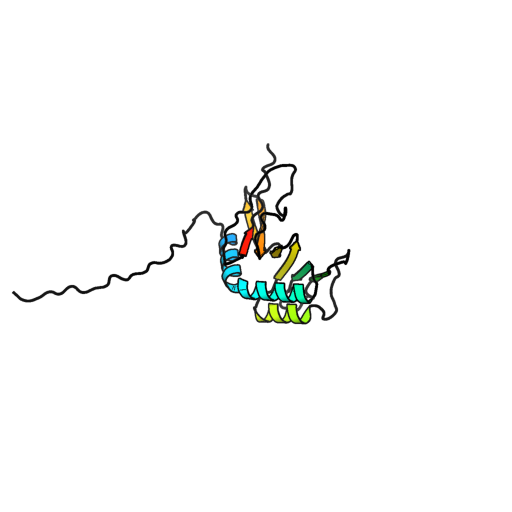LA A CA 1
ATOM 760 C C . ALA A 1 96 ? -0.613 3.542 11.685 1.00 91.19 96 ALA A C 1
ATOM 762 O O . ALA A 1 96 ? 0.515 4.026 11.528 1.00 91.19 96 ALA A O 1
ATOM 763 N N . LYS A 1 97 ? -1.488 4.034 12.573 1.00 88.31 97 LYS A N 1
ATOM 764 C CA . LYS A 1 97 ? -1.239 5.212 13.417 1.00 88.31 97 LYS A CA 1
ATOM 765 C C . LYS A 1 97 ? -0.010 5.035 14.306 1.00 88.31 97 LYS A C 1
ATOM 767 O O . LYS A 1 97 ? 0.840 5.922 14.348 1.00 88.31 97 LYS A O 1
ATOM 772 N N . SER A 1 98 ? 0.152 3.870 14.942 1.00 92.25 98 SER A N 1
ATOM 773 C CA . SER A 1 98 ? 1.327 3.576 15.783 1.00 92.25 98 SER A CA 1
ATOM 774 C C . SER A 1 98 ? 2.659 3.607 15.017 1.00 92.25 98 SER A C 1
ATOM 776 O O . SER A 1 98 ? 3.718 3.795 15.614 1.00 92.25 98 SER A O 1
ATOM 778 N N . LYS A 1 99 ? 2.617 3.426 13.689 1.00 93.31 99 LYS A N 1
ATOM 779 C CA . LYS A 1 99 ? 3.782 3.473 12.793 1.00 93.31 99 LYS A CA 1
ATOM 780 C C . LYS A 1 99 ? 3.942 4.817 12.083 1.00 93.31 99 LYS A C 1
ATOM 782 O O . LYS A 1 99 ? 4.864 4.963 11.283 1.00 93.31 99 LYS A O 1
ATOM 787 N N . GLY A 1 100 ? 3.077 5.794 12.366 1.00 89.38 100 GLY A N 1
ATOM 788 C CA . GLY A 1 100 ? 3.086 7.104 11.714 1.00 89.38 100 GLY A CA 1
ATOM 789 C C . GLY A 1 100 ? 2.731 7.052 10.225 1.00 89.38 100 GLY A C 1
ATOM 790 O O . GLY A 1 100 ? 3.108 7.950 9.475 1.00 89.38 100 GLY A O 1
ATOM 791 N N . ILE A 1 101 ? 2.043 5.998 9.783 1.00 88.75 101 ILE A N 1
ATOM 792 C CA . ILE A 1 101 ? 1.500 5.886 8.429 1.00 88.75 101 ILE A CA 1
ATOM 793 C C . ILE A 1 101 ? 0.146 6.591 8.460 1.00 88.75 101 ILE A C 1
ATOM 795 O O . ILE A 1 101 ? -0.656 6.250 9.319 1.00 88.75 101 ILE A O 1
ATOM 799 N N . LYS A 1 102 ? -0.090 7.567 7.570 1.00 82.19 102 LYS A N 1
ATOM 800 C CA . LYS A 1 102 ? -1.317 8.401 7.546 1.00 82.19 102 LYS A CA 1
ATOM 801 C C . LYS A 1 102 ? -2.228 8.178 6.334 1.00 82.19 102 LYS A C 1
ATOM 803 O O . LYS A 1 102 ? -3.388 8.560 6.347 1.00 82.19 102 LYS A O 1
ATOM 808 N N . LEU A 1 103 ? -1.703 7.595 5.260 1.00 82.44 103 LEU A N 1
ATOM 809 C CA . LEU A 1 103 ? -2.452 7.392 4.023 1.00 82.44 103 LEU A CA 1
ATOM 810 C C . LEU A 1 103 ? -1.965 6.121 3.351 1.00 82.44 103 LEU A C 1
ATOM 812 O O . LEU A 1 103 ? -0.779 6.014 3.039 1.00 82.44 103 LEU A O 1
ATOM 816 N N . ILE A 1 104 ? -2.877 5.177 3.124 1.00 85.44 104 ILE A N 1
ATOM 817 C CA . ILE A 1 104 ? -2.611 3.951 2.368 1.00 85.44 104 ILE A CA 1
ATOM 818 C C . ILE A 1 104 ? -3.853 3.496 1.620 1.00 85.44 104 ILE A C 1
ATOM 820 O O . ILE A 1 104 ? -4.976 3.541 2.118 1.00 85.44 104 ILE A O 1
ATOM 824 N N . TRP A 1 105 ? -3.625 2.981 0.421 1.00 90.56 105 TRP A N 1
ATOM 825 C CA . TRP A 1 105 ? -4.624 2.245 -0.328 1.00 90.56 105 TRP A CA 1
ATOM 826 C C . TRP A 1 105 ? -4.029 0.895 -0.702 1.00 90.56 105 TRP A C 1
ATOM 828 O O . TRP A 1 105 ? -3.194 0.816 -1.597 1.00 90.56 105 TRP A O 1
ATOM 838 N N . PHE A 1 106 ? -4.467 -0.164 -0.027 1.00 91.88 106 PHE A N 1
ATOM 839 C CA . PHE A 1 106 ? -4.136 -1.533 -0.392 1.00 91.88 106 PHE A CA 1
ATOM 840 C C . PHE A 1 106 ? -5.173 -2.143 -1.323 1.00 91.88 106 PHE A C 1
ATOM 842 O O . PHE A 1 106 ? -6.378 -1.991 -1.115 1.00 91.88 106 PHE A O 1
ATOM 849 N N . GLN A 1 107 ? -4.704 -2.866 -2.332 1.00 90.50 107 GLN A N 1
ATOM 850 C CA . GLN A 1 107 ? -5.553 -3.636 -3.230 1.00 90.50 107 GLN A CA 1
ATOM 851 C C . GLN A 1 107 ? -4.900 -4.979 -3.548 1.00 90.50 107 GLN A C 1
ATOM 853 O O . GLN A 1 107 ? -3.745 -5.022 -3.965 1.00 90.50 107 GLN A O 1
ATOM 858 N N . TYR A 1 108 ? -5.646 -6.062 -3.357 1.00 90.19 108 TYR A N 1
ATOM 859 C CA . TYR A 1 108 ? -5.246 -7.403 -3.750 1.00 90.19 108 TYR A CA 1
ATOM 860 C C . TYR A 1 108 ? -5.731 -7.687 -5.165 1.00 90.19 108 TYR A C 1
ATOM 862 O O . TYR A 1 108 ? -6.913 -7.513 -5.474 1.00 90.19 108 TYR A O 1
ATOM 870 N N . PHE A 1 109 ? -4.821 -8.118 -6.030 1.00 85.88 109 PHE A N 1
ATOM 871 C CA . PHE A 1 109 ? -5.144 -8.469 -7.405 1.00 85.88 109 PHE A CA 1
ATOM 872 C C . PHE A 1 109 ? -4.173 -9.532 -7.925 1.00 85.88 109 PHE A C 1
ATOM 874 O O . PHE A 1 109 ? -2.960 -9.374 -7.804 1.00 85.88 109 PHE A O 1
ATOM 881 N N . ASP A 1 110 ? -4.710 -10.622 -8.482 1.00 85.00 110 ASP A N 1
ATOM 882 C CA . ASP A 1 110 ? -3.950 -11.720 -9.102 1.00 85.00 110 ASP A CA 1
ATOM 883 C C . ASP A 1 110 ? -2.745 -12.223 -8.282 1.00 85.00 110 ASP A C 1
ATOM 885 O O . ASP A 1 110 ? -1.655 -12.455 -8.804 1.00 85.00 110 ASP A O 1
ATOM 889 N N . GLY A 1 111 ? -2.936 -12.412 -6.972 1.00 86.31 111 GLY A N 1
ATOM 890 C CA . GLY A 1 111 ? -1.896 -12.961 -6.096 1.00 86.31 111 GLY A CA 1
ATOM 891 C C . GLY A 1 111 ? -0.914 -11.936 -5.530 1.00 86.31 111 GLY A C 1
ATOM 892 O O . GLY A 1 111 ? 0.017 -12.330 -4.832 1.00 86.31 111 GLY A O 1
ATOM 893 N N . VAL A 1 112 ? -1.108 -10.646 -5.806 1.00 89.69 112 VAL A N 1
ATOM 894 C CA . VAL A 1 112 ? -0.182 -9.573 -5.429 1.00 89.69 112 VAL A CA 1
ATOM 895 C C . VAL A 1 112 ? -0.929 -8.466 -4.697 1.00 89.69 112 VAL A C 1
ATOM 897 O O . VAL A 1 112 ? -2.055 -8.110 -5.051 1.00 89.69 112 VAL A O 1
ATOM 900 N N . TRP A 1 113 ? -0.282 -7.904 -3.679 1.00 93.38 113 TRP A N 1
ATOM 901 C CA . TRP A 1 113 ? -0.775 -6.726 -2.975 1.00 93.38 113 TRP A CA 1
ATOM 902 C C . TRP A 1 113 ? -0.141 -5.459 -3.529 1.00 93.38 113 TRP A C 1
ATOM 904 O O . TRP A 1 113 ? 1.078 -5.381 -3.672 1.00 93.38 113 TRP A O 1
ATOM 914 N N . PHE A 1 114 ? -0.970 -4.453 -3.784 1.00 91.25 114 PHE A N 1
ATOM 915 C CA . PHE A 1 114 ? -0.556 -3.142 -4.267 1.00 91.25 114 PHE A CA 1
ATOM 916 C C . PHE A 1 114 ? -0.791 -2.071 -3.219 1.00 91.25 114 PHE A C 1
ATOM 918 O O . PHE A 1 114 ? -1.845 -2.050 -2.592 1.00 91.25 114 PHE A O 1
ATOM 925 N N . VAL A 1 115 ? 0.159 -1.146 -3.097 1.00 91.88 115 VAL A N 1
ATOM 926 C CA . VAL A 1 115 ? -0.010 0.149 -2.432 1.00 91.88 115 VAL A CA 1
ATOM 927 C C . VAL A 1 115 ? -0.263 1.185 -3.520 1.00 91.88 115 VAL A C 1
ATOM 929 O O . VAL A 1 115 ? 0.656 1.619 -4.222 1.00 91.88 115 VAL A O 1
ATOM 932 N N . MET A 1 116 ? -1.533 1.524 -3.710 1.00 85.75 116 MET A N 1
ATOM 933 C CA . MET A 1 116 ? -1.997 2.394 -4.783 1.00 85.75 116 MET A CA 1
ATOM 934 C C . MET A 1 116 ? -1.648 3.861 -4.496 1.00 85.75 116 MET A C 1
ATOM 936 O O . MET A 1 116 ? -1.725 4.309 -3.354 1.00 85.75 116 MET A O 1
ATOM 940 N N . LYS A 1 117 ? -1.311 4.621 -5.549 1.00 79.62 117 LYS A N 1
ATOM 941 C CA . LYS A 1 117 ? -0.944 6.050 -5.512 1.00 79.62 117 LYS A CA 1
ATOM 942 C C . LYS A 1 117 ? 0.126 6.376 -4.458 1.00 79.62 117 LYS A C 1
ATOM 944 O O . LYS A 1 117 ? 0.021 7.360 -3.733 1.00 79.62 117 LYS A O 1
ATOM 949 N N . ALA A 1 118 ? 1.143 5.525 -4.355 1.00 83.31 118 ALA A N 1
ATOM 950 C CA . ALA A 1 118 ? 2.182 5.641 -3.337 1.00 83.31 118 ALA A CA 1
ATOM 951 C C . ALA A 1 118 ? 3.063 6.888 -3.525 1.00 83.31 118 ALA A C 1
ATOM 953 O O . ALA A 1 118 ? 3.564 7.460 -2.558 1.00 83.31 118 ALA A O 1
ATOM 954 N N . PHE A 1 119 ? 3.261 7.316 -4.770 1.00 84.56 119 PHE A N 1
ATOM 955 C CA . PHE A 1 119 ? 4.003 8.524 -5.110 1.00 84.56 119 PHE A CA 1
ATOM 956 C C . PHE A 1 119 ? 3.555 9.053 -6.468 1.00 84.56 119 PHE A C 1
ATOM 958 O O . PHE A 1 119 ? 3.036 8.310 -7.290 1.00 84.56 119 PHE A O 1
ATOM 965 N N . SER A 1 120 ? 3.820 10.328 -6.730 1.00 81.62 120 SER A N 1
ATOM 966 C CA . SER A 1 120 ? 3.618 10.923 -8.054 1.00 81.62 120 SER A CA 1
ATOM 967 C C . SER A 1 120 ? 4.958 11.154 -8.731 1.00 81.62 120 SER A C 1
ATOM 969 O O . SER A 1 120 ? 5.944 11.406 -8.051 1.00 81.62 120 SER A O 1
ATOM 971 N N . TYR A 1 121 ? 5.016 11.089 -10.051 1.00 76.31 121 TYR A N 1
ATOM 972 C CA . TYR A 1 121 ? 6.230 11.350 -10.820 1.00 76.31 121 TYR A CA 1
ATOM 973 C C . TYR A 1 121 ? 5.904 12.123 -12.095 1.00 76.31 121 TYR A C 1
ATOM 975 O O . TYR A 1 121 ? 4.748 12.195 -12.506 1.00 76.31 121 TYR A O 1
ATOM 983 N N . GLU A 1 122 ? 6.915 12.728 -12.709 1.00 75.06 122 GLU A N 1
ATOM 984 C CA . GLU A 1 122 ? 6.769 13.357 -14.020 1.00 75.06 122 GLU A CA 1
ATOM 985 C C . GLU A 1 122 ? 7.324 12.438 -15.101 1.00 75.06 122 GLU A C 1
ATOM 987 O O . GLU A 1 122 ? 8.433 11.919 -14.979 1.00 75.06 122 GLU A O 1
ATOM 992 N N . ASP A 1 123 ? 6.542 12.258 -16.160 1.00 71.25 123 ASP A N 1
ATOM 993 C CA . ASP A 1 123 ? 6.949 11.565 -17.375 1.00 71.25 123 ASP A CA 1
ATOM 994 C C . ASP A 1 123 ? 6.414 12.331 -18.589 1.00 71.25 123 ASP A C 1
ATOM 996 O O . ASP A 1 123 ? 5.218 12.618 -18.689 1.00 71.25 123 ASP A O 1
ATOM 1000 N N . SER A 1 124 ? 7.314 12.691 -19.508 1.00 71.00 124 SER A N 1
ATOM 1001 C CA . SER A 1 124 ? 6.990 13.419 -20.742 1.00 71.00 124 SER A CA 1
ATOM 1002 C C . SER A 1 124 ? 6.156 14.694 -20.507 1.00 71.00 124 SER A C 1
ATOM 1004 O O . SER A 1 124 ? 5.228 14.988 -21.259 1.00 71.00 124 SER A O 1
ATOM 1006 N N . GLY A 1 125 ? 6.456 15.435 -19.431 1.00 71.38 125 GLY A N 1
ATOM 1007 C CA . GLY A 1 125 ? 5.749 16.667 -19.055 1.00 71.38 125 GLY A CA 1
ATOM 1008 C C . GLY A 1 125 ? 4.360 16.454 -18.439 1.00 71.38 125 GLY A C 1
ATOM 1009 O O . GLY A 1 125 ? 3.622 17.417 -18.248 1.00 71.38 125 GLY A O 1
ATOM 1010 N N . LYS A 1 126 ? 3.977 15.209 -18.126 1.00 72.50 126 LYS A N 1
ATOM 1011 C CA . LYS A 1 126 ? 2.706 14.878 -17.471 1.00 72.50 126 LYS A CA 1
ATOM 1012 C C . LYS A 1 126 ? 2.964 14.274 -16.095 1.00 72.50 126 LYS A C 1
ATOM 1014 O O . LYS A 1 126 ? 3.804 13.388 -15.942 1.00 72.50 126 LYS A O 1
ATOM 1019 N N . ARG A 1 127 ? 2.194 14.718 -15.099 1.00 76.38 127 ARG A N 1
ATOM 1020 C CA . ARG A 1 127 ? 2.169 14.093 -13.772 1.00 76.38 127 ARG A CA 1
ATOM 1021 C C . ARG A 1 127 ? 1.494 12.722 -13.857 1.00 76.38 127 ARG A C 1
ATOM 1023 O O . ARG A 1 127 ? 0.429 12.583 -14.459 1.00 76.38 127 ARG A O 1
ATOM 1030 N N . ARG A 1 128 ? 2.120 11.722 -13.249 1.00 77.25 128 ARG A N 1
ATOM 1031 C CA . ARG A 1 128 ? 1.699 10.319 -13.184 1.00 77.25 128 ARG A CA 1
ATOM 1032 C C . ARG A 1 128 ? 1.729 9.828 -11.739 1.00 77.25 128 ARG A C 1
ATOM 1034 O O . ARG A 1 128 ? 2.345 10.466 -10.889 1.00 77.25 128 ARG A O 1
ATOM 1041 N N . GLU A 1 129 ? 1.091 8.690 -11.487 1.00 79.50 129 GLU A N 1
ATOM 1042 C CA . GLU A 1 129 ? 1.072 8.018 -10.184 1.00 79.50 129 GLU A CA 1
ATOM 1043 C C . GLU A 1 129 ? 1.844 6.698 -10.268 1.00 79.50 129 GLU A C 1
ATOM 1045 O O . GLU A 1 129 ? 1.682 5.935 -11.220 1.00 79.50 129 GLU A O 1
ATOM 1050 N N . GLY A 1 130 ? 2.693 6.451 -9.278 1.00 82.69 130 GLY A N 1
ATOM 1051 C CA . GLY A 1 130 ? 3.447 5.223 -9.081 1.00 82.69 130 GLY A CA 1
ATOM 1052 C C . GLY A 1 130 ? 2.934 4.434 -7.880 1.00 82.69 130 GLY A C 1
ATOM 1053 O O . GLY A 1 130 ? 2.231 4.955 -7.006 1.00 82.69 130 GLY A O 1
ATOM 1054 N N . TYR A 1 131 ? 3.284 3.154 -7.852 1.00 86.56 131 TYR A N 1
ATOM 1055 C CA . TYR A 1 131 ? 2.767 2.176 -6.897 1.00 86.56 131 TYR A CA 1
ATOM 1056 C C . TYR A 1 131 ? 3.902 1.379 -6.262 1.00 86.56 131 TYR A C 1
ATOM 1058 O O . TYR A 1 131 ? 4.995 1.292 -6.823 1.00 86.56 131 TYR A O 1
ATOM 1066 N N . PHE A 1 132 ? 3.622 0.753 -5.123 1.00 90.25 132 PHE A N 1
ATOM 1067 C CA . PHE A 1 132 ? 4.442 -0.346 -4.612 1.00 90.25 132 PHE A CA 1
ATOM 1068 C C . PHE A 1 132 ? 3.678 -1.657 -4.760 1.00 90.25 132 PHE A C 1
ATOM 1070 O O . PHE A 1 132 ? 2.457 -1.663 -4.603 1.00 90.25 132 PHE A O 1
ATOM 1077 N N . SER A 1 133 ? 4.368 -2.765 -5.015 1.00 90.44 133 SER A N 1
ATOM 1078 C CA . SER A 1 133 ? 3.792 -4.101 -4.871 1.00 90.44 133 SER A CA 1
ATOM 1079 C C . SER A 1 133 ? 4.593 -4.961 -3.915 1.00 90.44 133 SER A C 1
ATOM 1081 O O . SER A 1 133 ? 5.821 -4.900 -3.895 1.00 90.44 133 SER A O 1
ATOM 1083 N N . PHE A 1 134 ? 3.878 -5.794 -3.166 1.00 92.31 134 PHE A N 1
ATOM 1084 C CA . PHE A 1 134 ? 4.453 -6.876 -2.387 1.00 92.31 134 PHE A CA 1
ATOM 1085 C C . PHE A 1 134 ? 4.243 -8.194 -3.135 1.00 92.31 134 PHE A C 1
ATOM 1087 O O . PHE A 1 134 ? 3.110 -8.649 -3.313 1.00 92.31 134 PHE A O 1
ATOM 1094 N N . GLY A 1 135 ? 5.343 -8.780 -3.604 1.00 86.19 135 GLY A N 1
ATOM 1095 C CA . GLY A 1 135 ? 5.346 -9.875 -4.570 1.00 86.19 135 GLY A CA 1
ATOM 1096 C C . GLY A 1 135 ? 5.500 -9.389 -6.014 1.00 86.19 135 GLY A C 1
ATOM 1097 O O . GLY A 1 135 ? 5.337 -8.207 -6.322 1.00 86.19 135 GLY A O 1
ATOM 1098 N N . ASN A 1 136 ? 5.857 -10.321 -6.902 1.00 82.75 136 ASN A N 1
ATOM 1099 C CA . ASN A 1 136 ? 6.202 -10.034 -8.293 1.00 82.75 136 ASN A CA 1
ATOM 1100 C C . ASN A 1 136 ? 4.947 -9.668 -9.121 1.00 82.75 136 ASN A C 1
ATOM 1102 O O . ASN A 1 136 ? 4.133 -10.552 -9.403 1.00 82.75 136 ASN A O 1
ATOM 1106 N N . PRO A 1 137 ? 4.810 -8.412 -9.588 1.00 78.69 137 PRO A N 1
ATOM 1107 C CA . PRO A 1 137 ? 3.626 -7.938 -10.303 1.00 78.69 137 PRO A CA 1
ATOM 1108 C C . PRO A 1 137 ? 3.670 -8.235 -11.815 1.00 78.69 137 PRO A C 1
ATOM 1110 O O . PRO A 1 137 ? 2.800 -7.789 -12.555 1.00 78.69 137 PRO A O 1
ATOM 1113 N N . SER A 1 138 ? 4.662 -8.978 -12.321 1.00 74.00 138 SER A N 1
ATOM 1114 C CA . SER A 1 138 ? 4.832 -9.240 -13.767 1.00 74.00 138 SER A CA 1
ATOM 1115 C C . SER A 1 138 ? 3.605 -9.853 -14.451 1.00 74.00 138 SER A C 1
ATOM 1117 O O . SER A 1 138 ? 3.436 -9.700 -15.658 1.00 74.00 138 SER A O 1
ATOM 1119 N N . LYS A 1 139 ? 2.736 -10.530 -13.693 1.00 71.06 139 LYS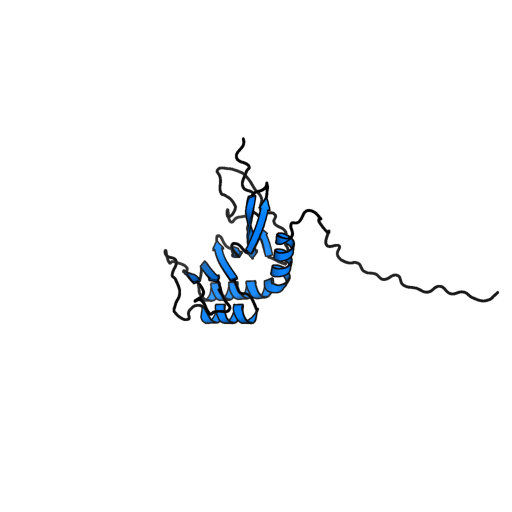 A N 1
ATOM 1120 C CA . LYS A 1 139 ? 1.526 -11.181 -14.213 1.00 71.06 139 LYS A CA 1
ATOM 1121 C C . LYS A 1 139 ? 0.251 -10.351 -14.048 1.00 71.06 139 LYS A C 1
ATOM 1123 O O . LYS A 1 139 ? -0.766 -10.709 -14.630 1.00 71.06 139 LYS A O 1
ATOM 1128 N N . THR A 1 140 ? 0.283 -9.250 -13.297 1.00 69.94 140 THR A N 1
ATOM 1129 C CA . THR A 1 140 ? -0.932 -8.620 -12.750 1.00 69.94 140 THR A CA 1
ATOM 1130 C C . THR A 1 140 ? -1.618 -7.628 -13.684 1.00 69.94 140 THR A C 1
ATOM 1132 O O . THR A 1 140 ? -2.514 -6.919 -13.248 1.00 69.94 140 THR A O 1
ATOM 1135 N N . ARG A 1 141 ? -1.215 -7.528 -14.960 1.00 69.50 141 ARG A N 1
ATOM 1136 C CA . ARG A 1 141 ? -1.792 -6.643 -16.005 1.00 69.50 141 ARG A CA 1
ATOM 1137 C C . ARG A 1 141 ? -2.051 -5.175 -15.592 1.00 69.50 141 ARG A C 1
ATOM 1139 O O . ARG A 1 141 ? -2.669 -4.435 -16.349 1.00 69.50 141 ARG A O 1
ATOM 1146 N N . ILE A 1 142 ? -1.546 -4.716 -14.443 1.00 65.50 142 ILE A N 1
ATOM 1147 C CA . ILE A 1 142 ? -1.984 -3.476 -13.781 1.00 65.50 142 ILE A CA 1
ATOM 1148 C C . ILE A 1 142 ? -1.591 -2.208 -14.553 1.00 65.50 142 ILE A C 1
ATOM 1150 O O . ILE A 1 142 ? -2.221 -1.168 -14.399 1.00 65.50 142 ILE A O 1
ATOM 1154 N N . CYS A 1 143 ? -0.585 -2.307 -15.428 1.00 65.00 143 CYS A N 1
ATOM 1155 C CA . CYS A 1 143 ? -0.143 -1.219 -16.300 1.00 65.00 143 CYS A CA 1
ATOM 1156 C C . CYS A 1 143 ? -0.727 -1.266 -17.727 1.00 65.00 143 CYS A C 1
ATOM 1158 O O . CYS A 1 143 ? -0.301 -0.481 -18.569 1.00 65.00 143 CYS A O 1
ATOM 1160 N N . HIS A 1 144 ? -1.705 -2.130 -18.024 1.00 52.50 144 HIS A N 1
ATOM 1161 C CA . HIS A 1 144 ? -2.374 -2.146 -19.330 1.00 52.50 144 HIS A CA 1
ATOM 1162 C C . HIS A 1 144 ? -3.556 -1.167 -19.369 1.00 52.50 144 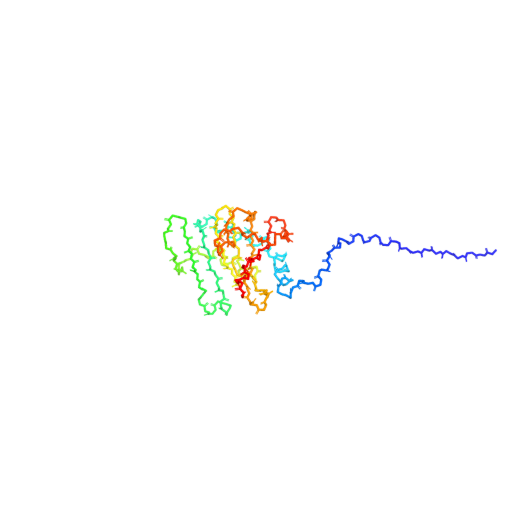HIS A C 1
ATOM 1164 O O . HIS A 1 144 ? -4.701 -1.542 -19.126 1.00 52.50 144 HIS A O 1
ATOM 1170 N N . PHE A 1 145 ? -3.286 0.085 -19.735 1.00 44.12 145 PHE A N 1
ATOM 1171 C CA . PHE A 1 145 ? -4.299 0.973 -20.314 1.00 44.12 145 PHE A CA 1
ATOM 1172 C C . PHE A 1 145 ? -3.931 1.234 -21.780 1.00 44.12 145 PHE A C 1
ATOM 1174 O O . PHE A 1 145 ? -3.249 2.207 -22.090 1.00 44.12 145 PHE A O 1
ATOM 1181 N N . GLY A 1 146 ? -4.343 0.326 -22.669 1.00 35.50 146 GLY A N 1
ATOM 1182 C CA . GLY A 1 146 ? -4.137 0.415 -24.118 1.00 35.50 146 GLY A CA 1
ATOM 1183 C C . GLY A 1 146 ? -4.026 -0.963 -24.770 1.00 35.50 146 GLY A C 1
ATOM 1184 O O . GLY A 1 146 ? -3.466 -1.883 -24.168 1.00 35.50 146 GLY A O 1
ATOM 1185 N N . GLU A 1 147 ? -4.604 -1.107 -25.963 1.00 32.72 147 GLU A N 1
ATOM 1186 C CA . GLU A 1 147 ? -4.546 -2.335 -26.758 1.00 32.72 147 GLU A CA 1
ATOM 1187 C C . GLU A 1 147 ? -3.095 -2.736 -27.053 1.00 32.72 147 GLU A C 1
ATOM 1189 O O . GLU A 1 147 ? -2.254 -1.903 -27.379 1.00 32.72 147 GLU A O 1
ATOM 1194 N N . GLU A 1 148 ? -2.853 -4.033 -26.874 1.00 38.56 148 GLU A N 1
ATOM 1195 C CA . GLU A 1 148 ? -1.755 -4.841 -27.402 1.00 38.56 148 GLU A CA 1
ATOM 1196 C C . GLU A 1 148 ? -0.325 -4.266 -27.287 1.00 38.56 148 GLU A C 1
ATOM 1198 O O . GLU A 1 148 ? 0.152 -3.472 -28.089 1.00 38.56 148 GLU A O 1
ATOM 1203 N N . ASN A 1 149 ? 0.421 -4.839 -26.334 1.00 41.75 149 ASN A N 1
ATOM 1204 C CA . ASN A 1 149 ? 1.888 -4.915 -26.328 1.00 41.75 149 ASN A CA 1
ATOM 1205 C C . ASN A 1 149 ? 2.686 -3.649 -25.983 1.00 41.75 149 ASN A C 1
ATOM 1207 O O . ASN A 1 149 ? 3.504 -3.230 -26.792 1.00 41.75 149 ASN A O 1
ATOM 1211 N N . MET A 1 150 ? 2.616 -3.131 -24.748 1.00 40.22 150 MET A N 1
ATOM 1212 C CA . MET A 1 150 ? 3.726 -2.320 -24.206 1.00 40.22 150 MET A CA 1
ATOM 1213 C C . MET A 1 150 ? 3.966 -2.558 -22.707 1.00 40.22 150 MET A C 1
ATOM 1215 O O . MET A 1 150 ? 3.206 -2.105 -21.855 1.00 40.22 150 MET A O 1
ATOM 1219 N N . GLY A 1 151 ? 5.063 -3.266 -22.399 1.00 40.78 151 GLY A N 1
ATOM 1220 C CA . GLY A 1 151 ? 5.728 -3.234 -21.090 1.00 40.78 151 GLY A CA 1
ATOM 1221 C C . GLY A 1 151 ? 6.330 -1.843 -20.829 1.00 40.78 151 GLY A C 1
ATOM 1222 O O . GLY A 1 151 ? 6.456 -1.023 -21.731 1.00 40.78 151 GLY A O 1
ATOM 1223 N N . PHE A 1 152 ? 6.752 -1.464 -19.633 1.00 49.25 152 PHE A N 1
ATOM 1224 C CA . PHE A 1 152 ? 7.286 -2.242 -18.531 1.00 49.25 152 PHE A CA 1
ATOM 1225 C C . PHE A 1 152 ? 7.036 -1.445 -17.245 1.00 49.25 152 PHE A C 1
ATOM 1227 O O . PHE A 1 152 ? 7.195 -0.224 -17.235 1.00 49.25 152 PHE A O 1
ATOM 1234 N N . ALA A 1 153 ? 6.704 -2.131 -16.152 1.00 48.94 153 ALA A N 1
ATOM 1235 C CA . ALA A 1 153 ? 6.981 -1.603 -14.825 1.00 48.94 153 ALA A CA 1
ATOM 1236 C C . ALA A 1 153 ? 8.508 -1.522 -14.678 1.00 48.94 153 ALA A C 1
ATOM 1238 O O . ALA A 1 153 ? 9.191 -2.513 -14.936 1.00 48.94 153 ALA A O 1
ATOM 1239 N N . MET A 1 154 ? 9.068 -0.379 -14.278 1.00 51.88 154 MET A N 1
ATOM 1240 C CA . MET A 1 154 ? 10.441 -0.373 -13.759 1.00 51.88 154 MET A CA 1
ATOM 1241 C C . MET A 1 154 ? 10.453 -1.141 -12.437 1.00 51.88 154 MET A C 1
ATOM 1243 O O . MET A 1 154 ? 10.250 -0.540 -11.390 1.00 51.88 154 MET A O 1
ATOM 1247 N N . LEU A 1 155 ? 10.650 -2.458 -12.506 1.00 54.72 155 LEU A N 1
ATOM 1248 C CA . LEU A 1 155 ? 10.754 -3.355 -11.360 1.00 54.72 155 LEU A CA 1
ATOM 1249 C C . LEU A 1 155 ? 12.132 -3.204 -10.729 1.00 54.72 155 LEU A C 1
ATOM 1251 O O . LEU A 1 155 ? 13.015 -4.033 -10.925 1.00 54.72 155 LEU A O 1
ATOM 1255 N N . ASN A 1 156 ? 12.315 -2.129 -9.979 1.00 58.69 156 ASN A N 1
ATOM 1256 C CA . ASN A 1 156 ? 13.428 -2.076 -9.051 1.00 58.69 156 ASN A CA 1
ATOM 1257 C C . ASN A 1 156 ? 12.954 -2.765 -7.776 1.00 58.69 156 ASN A C 1
ATOM 1259 O O . ASN A 1 156 ? 12.012 -2.285 -7.137 1.00 58.69 156 ASN A O 1
ATOM 1263 N N . GLU A 1 157 ? 13.573 -3.899 -7.444 1.00 61.06 157 GLU A N 1
ATOM 1264 C CA . GLU A 1 157 ? 13.488 -4.433 -6.090 1.00 61.06 157 GLU A CA 1
ATOM 1265 C C . GLU A 1 157 ? 14.179 -3.414 -5.183 1.00 61.06 157 GLU A C 1
ATOM 1267 O O . GLU A 1 157 ? 15.402 -3.326 -5.129 1.00 61.06 157 GLU A O 1
ATOM 1272 N N . SER A 1 158 ? 13.380 -2.539 -4.582 1.00 60.03 158 SER A N 1
ATOM 1273 C CA . SER A 1 158 ? 13.868 -1.486 -3.692 1.00 60.03 158 SER A CA 1
ATOM 1274 C C . SER A 1 158 ? 14.117 -2.023 -2.285 1.00 60.03 158 SER A C 1
ATOM 1276 O O . SER A 1 158 ? 14.927 -1.471 -1.557 1.00 60.03 158 SER A O 1
ATOM 1278 N N . GLU A 1 159 ? 13.398 -3.086 -1.918 1.00 75.31 159 GLU A N 1
ATOM 1279 C CA . GLU A 1 159 ? 13.511 -3.859 -0.681 1.00 75.31 159 GLU A CA 1
ATOM 1280 C C . GLU A 1 159 ? 13.076 -5.300 -0.987 1.00 75.31 159 GLU A C 1
ATOM 1282 O O . GLU A 1 159 ? 12.336 -5.527 -1.947 1.00 75.31 159 GLU A O 1
ATOM 1287 N N . LYS A 1 160 ? 13.480 -6.282 -0.176 1.00 82.62 160 LYS A N 1
ATOM 1288 C CA . LYS A 1 160 ? 13.173 -7.699 -0.444 1.00 82.62 160 LYS A CA 1
ATOM 1289 C C . LYS A 1 160 ? 11.669 -7.933 -0.661 1.00 82.62 160 LYS A C 1
ATOM 1291 O O . LYS A 1 160 ? 10.874 -7.635 0.226 1.00 82.62 160 LYS A O 1
ATOM 1296 N N . ASN A 1 161 ? 11.293 -8.540 -1.791 1.00 85.88 161 ASN A N 1
ATOM 1297 C CA . ASN A 1 161 ? 9.902 -8.788 -2.228 1.00 85.88 161 ASN A CA 1
ATOM 1298 C C . ASN A 1 161 ? 9.064 -7.537 -2.552 1.00 85.88 161 ASN A C 1
ATOM 1300 O O . ASN A 1 161 ? 7.881 -7.675 -2.878 1.00 85.88 161 ASN A O 1
ATOM 1304 N N . TRP A 1 162 ? 9.642 -6.341 -2.474 1.00 89.56 162 TRP A N 1
ATOM 1305 C CA . TRP A 1 162 ? 8.962 -5.089 -2.759 1.00 89.56 162 TRP A CA 1
ATOM 1306 C C . TRP A 1 162 ? 9.429 -4.507 -4.081 1.00 89.56 162 TRP A C 1
ATOM 1308 O O . TRP A 1 162 ? 10.619 -4.295 -4.303 1.00 89.56 162 TRP A O 1
ATOM 1318 N N . PHE A 1 163 ? 8.469 -4.180 -4.937 1.00 86.75 163 PHE A N 1
ATOM 1319 C CA . PHE A 1 163 ? 8.741 -3.589 -6.238 1.00 86.75 163 PHE A CA 1
ATOM 1320 C C . PHE A 1 163 ? 8.108 -2.211 -6.314 1.00 86.75 163 PHE A C 1
ATOM 1322 O O . PHE A 1 163 ? 6.925 -2.037 -6.018 1.00 86.75 163 PHE A O 1
ATOM 1329 N N . MET A 1 164 ? 8.881 -1.230 -6.763 1.00 84.88 164 MET A N 1
ATOM 1330 C CA . MET A 1 164 ? 8.305 0.016 -7.252 1.00 84.88 164 MET A CA 1
ATOM 1331 C C . MET A 1 164 ? 7.749 -0.207 -8.655 1.00 84.88 164 MET A C 1
ATOM 1333 O O . MET A 1 164 ? 8.346 -0.906 -9.465 1.00 84.88 164 MET A O 1
ATOM 1337 N N . ILE A 1 165 ? 6.591 0.373 -8.952 1.00 82.06 165 ILE A N 1
ATOM 1338 C CA . ILE A 1 165 ? 5.926 0.246 -10.247 1.00 82.06 165 ILE A CA 1
ATOM 1339 C C . ILE A 1 165 ? 5.649 1.644 -10.779 1.00 82.06 165 ILE A C 1
ATOM 1341 O O . ILE A 1 165 ? 4.969 2.451 -10.144 1.00 82.06 165 ILE A O 1
ATOM 1345 N N . LYS A 1 166 ? 6.146 1.903 -11.986 1.00 79.88 166 LYS A N 1
ATOM 1346 C CA . LYS A 1 166 ? 5.798 3.059 -12.814 1.00 79.88 166 LYS A CA 1
ATOM 1347 C C . LYS A 1 166 ? 5.155 2.516 -14.082 1.00 79.88 166 LYS A C 1
ATOM 1349 O O . LYS A 1 166 ? 5.776 1.699 -14.756 1.00 79.88 166 LYS A O 1
ATOM 1354 N N . CYS A 1 167 ? 3.922 2.912 -14.379 1.00 72.12 167 CYS A N 1
ATOM 1355 C CA . CYS A 1 167 ? 3.264 2.484 -15.608 1.00 72.12 167 CYS A CA 1
ATOM 1356 C C . CYS A 1 167 ? 3.631 3.447 -16.742 1.00 72.12 167 CYS A C 1
ATOM 1358 O O . CYS A 1 167 ? 3.357 4.646 -16.660 1.00 72.12 167 CYS A O 1
ATOM 1360 N N . ASN A 1 168 ? 4.241 2.923 -17.803 1.00 60.31 168 ASN A N 1
ATOM 1361 C CA . ASN A 1 168 ? 4.452 3.679 -19.032 1.00 60.31 168 ASN A CA 1
ATOM 1362 C C . ASN A 1 168 ? 3.135 3.708 -19.809 1.00 60.31 168 ASN A C 1
ATOM 1364 O O . ASN A 1 168 ? 2.613 2.658 -20.173 1.00 60.31 168 A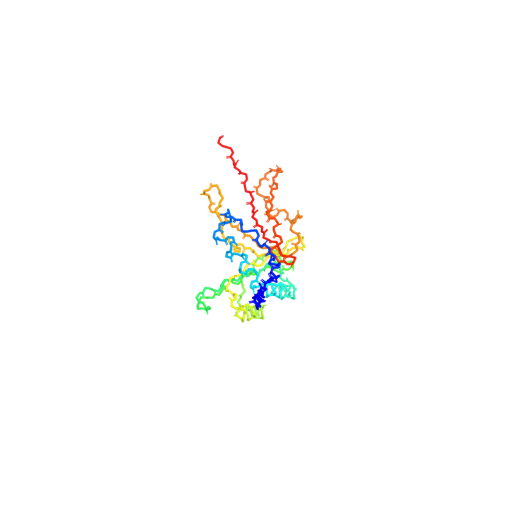SN A O 1
ATOM 1368 N N . ILE A 1 169 ? 2.594 4.899 -20.067 1.00 54.97 169 ILE A N 1
ATOM 1369 C CA . ILE A 1 169 ? 1.496 5.052 -21.028 1.00 54.97 169 ILE A CA 1
ATOM 1370 C C . ILE A 1 169 ? 2.135 5.450 -22.355 1.00 54.97 169 ILE A C 1
ATOM 1372 O O . ILE A 1 169 ? 2.896 6.424 -22.362 1.00 54.97 169 ILE A O 1
ATOM 1376 N N . PRO A 1 170 ? 1.856 4.744 -23.463 1.00 50.62 170 PRO A N 1
ATOM 1377 C CA . PRO A 1 170 ? 2.435 5.104 -24.744 1.00 50.62 170 PRO A CA 1
ATOM 1378 C C . PRO A 1 170 ? 2.146 6.561 -25.098 1.00 50.62 170 PRO A C 1
ATOM 1380 O O . PRO A 1 170 ? 1.058 7.087 -24.840 1.00 50.62 170 PRO A O 1
ATOM 1383 N N . LYS A 1 171 ? 3.133 7.219 -25.715 1.00 48.22 171 LYS A N 1
ATOM 1384 C CA . LYS A 1 171 ? 2.890 8.466 -26.435 1.00 48.22 171 LYS A CA 1
ATOM 1385 C C . LYS A 1 171 ? 1.926 8.115 -27.563 1.00 48.22 171 LYS A C 1
ATOM 1387 O O . LYS A 1 171 ? 2.331 7.491 -28.536 1.00 48.22 171 LYS A O 1
ATOM 1392 N N . THR A 1 172 ? 0.654 8.472 -27.424 1.00 46.97 172 THR A N 1
ATOM 1393 C CA . THR A 1 172 ? -0.244 8.542 -28.577 1.00 46.97 172 THR A CA 1
ATOM 1394 C C . THR A 1 172 ? 0.423 9.485 -29.572 1.00 46.97 172 THR A C 1
ATOM 1396 O O . THR A 1 172 ? 0.660 10.646 -29.227 1.00 46.97 172 THR A O 1
ATOM 1399 N N . GLY A 1 173 ? 0.840 8.946 -30.718 1.00 44.78 173 GLY A N 1
ATOM 1400 C CA . GLY A 1 173 ? 1.574 9.682 -31.740 1.00 44.78 173 GLY A CA 1
ATOM 1401 C C . GLY A 1 173 ? 0.847 10.965 -32.131 1.00 44.78 173 GLY A C 1
ATOM 1402 O O . GLY A 1 173 ? -0.377 10.975 -32.256 1.00 44.78 173 GLY A O 1
ATOM 1403 N N . THR A 1 174 ? 1.621 12.039 -32.251 1.00 37.94 174 THR A N 1
ATOM 1404 C CA . THR A 1 174 ? 1.304 13.200 -33.091 1.00 37.94 174 THR A CA 1
ATOM 1405 C C . THR A 1 174 ? 1.298 12.800 -34.553 1.00 37.94 174 THR A C 1
ATOM 1407 O O . THR A 1 174 ? 2.240 12.058 -34.920 1.00 37.94 174 THR A O 1
#

pLDDT: mean 72.71, std 19.09, range [32.72, 96.06]

Foldseek 3Di:
DDDDDDDDDPPPDPPPPPPPDVPDDPFNVVLLVVCVLCVVLVVVLVVLCVVLQWQKWWWAQDPVCPDPTQTWTDHPPDPDIDRDPDCSCVVSVVSCVVSVNGTFIWHHAPNKIKTWQSTWDDDPNDIDGKIKIQADCPPRCPLDPDDDDDDDFPFDCSDVSMGIGDRDDDDPDD